Protein AF-A0A3B4X5B8-F1 (afdb_monomer)

Radius of gyration: 16.98 Å; Cα contacts (8 Å, |Δi|>4): 43; chains: 1; bounding box: 38×16×46 Å

Foldseek 3Di:
DDLVVQCVPVNDVRSVVLVVQLVVLPDDPDQQQDDDDSVSNCVSVVVVVDDDPCNVPVPVVPDPSRDDRVVSNCVVVVVD

Mean predicted aligned error: 6.66 Å

Sequence (80 aa):
MNFSTLRNIQGLHAPLKLQMEYRAARQIQRLPFLQSSNLALDTLRGSDESIGFEDILNDPAQSEMMGEPHMMVEYKLGLL

Nearest PDB struct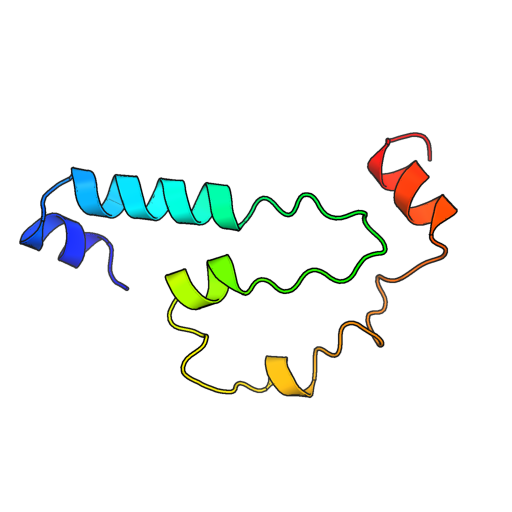ures (foldseek):
  8tm4-assembly1_e  TM=6.610E-01  e=9.925E-09  Homo sapiens
  8qym-assembly1_H  TM=6.740E-01  e=2.277E-08  Homo sapiens
  8tm6-assembly1_h  TM=6.587E-01  e=2.887E-08  Homo sapiens
  8qz9-assembly1_H  TM=6.696E-01  e=6.622E-08  Homo sapiens
  8qyn-assembly1_H  TM=6.576E-01  e=2.301E-07  Homo sapiens

Organism: NCBI:txid1841481

Solvent-accessible surface area (backbone atoms only — not comparable to full-atom values): 5065 Å² total; per-residue (Å²): 128,60,56,68,58,40,29,73,76,68,31,74,63,47,41,52,51,53,51,50,50,49,57,56,48,65,61,75,83,65,57,84,77,50,88,76,78,62,56,70,40,31,57,72,62,60,54,73,83,55,91,57,67,59,77,73,70,62,47,77,89,73,40,88,84,69,67,60,60,66,62,46,48,36,48,76,72,64,77,102

Secondary structure (DSSP, 8-state):
--HHHHHHHH-THHHHHHHHHHHHHT---S-TTSPPP-HHHHHHHT-TTS--SHHHH--GGG-TT---HHHHHHHHHT--

InterPro domains:
  IPR008012 Proteasome matura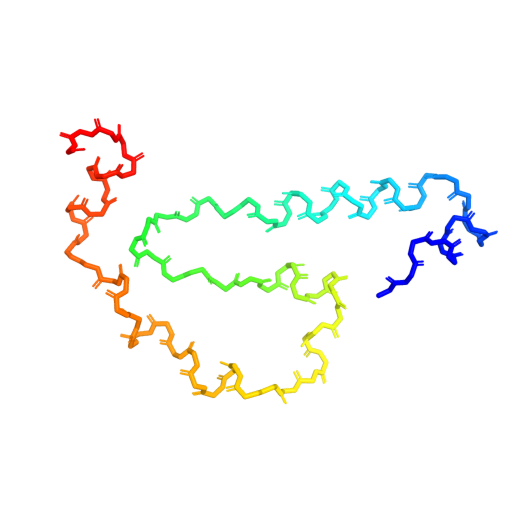tion factor Ump1 [PTHR12828] (1-80)

pLDDT: mean 85.71, std 6.13, range [70.25, 94.75]

Structure (mmCIF, N/CA/C/O backbone):
data_AF-A0A3B4X5B8-F1
#
_entry.id   AF-A0A3B4X5B8-F1
#
loop_
_atom_site.group_PDB
_atom_site.id
_atom_site.type_symbol
_atom_site.label_atom_id
_atom_site.label_alt_id
_atom_site.label_comp_id
_atom_site.label_asym_id
_atom_site.label_entity_id
_atom_site.label_seq_id
_atom_site.pdbx_PDB_ins_code
_atom_site.Cartn_x
_atom_site.Cartn_y
_atom_site.Cartn_z
_atom_site.occupancy
_atom_site.B_iso_or_equiv
_atom_site.auth_seq_id
_atom_site.auth_comp_id
_atom_site.auth_asym_id
_atom_site.auth_atom_id
_atom_site.pdbx_PDB_model_num
ATOM 1 N N . MET A 1 1 ? 5.255 -7.498 -10.662 1.00 70.25 1 MET A N 1
ATOM 2 C CA . MET A 1 1 ? 6.476 -7.168 -11.445 1.00 70.25 1 MET A CA 1
ATOM 3 C C . MET A 1 1 ? 7.609 -8.145 -11.135 1.00 70.25 1 MET A C 1
ATOM 5 O O . MET A 1 1 ? 7.706 -8.596 -10.001 1.00 7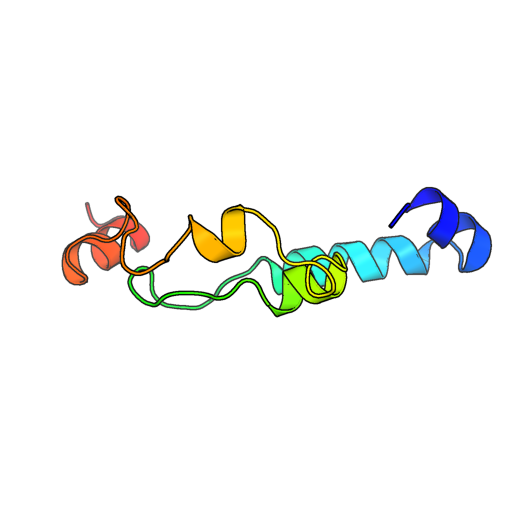0.25 1 MET A O 1
ATOM 9 N N . ASN A 1 2 ? 8.472 -8.474 -12.104 1.00 84.19 2 ASN A N 1
ATOM 10 C CA . ASN A 1 2 ? 9.603 -9.391 -11.900 1.00 84.19 2 ASN A CA 1
ATOM 11 C C . ASN A 1 2 ? 10.907 -8.604 -11.645 1.00 84.19 2 ASN A C 1
ATOM 13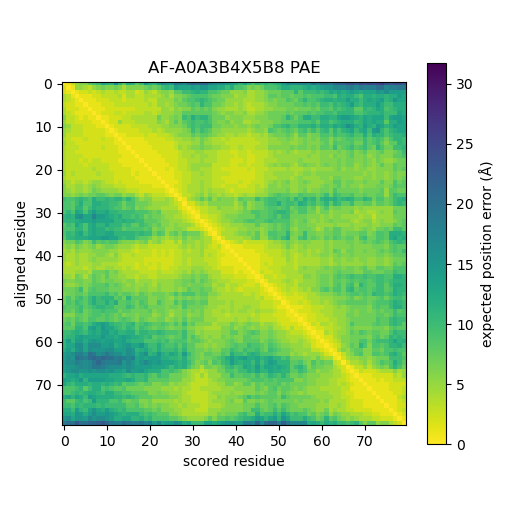 O O . ASN A 1 2 ? 11.367 -7.859 -12.513 1.00 84.19 2 ASN A O 1
ATOM 17 N N . PHE A 1 3 ? 11.507 -8.760 -10.457 1.00 86.94 3 PHE A N 1
ATOM 18 C CA . PHE A 1 3 ? 12.731 -8.042 -10.068 1.00 86.94 3 PHE A CA 1
ATOM 19 C C . PHE A 1 3 ? 13.934 -8.370 -10.963 1.00 86.94 3 PHE A C 1
ATOM 21 O O . PHE A 1 3 ? 14.790 -7.510 -11.175 1.00 86.94 3 PHE A O 1
ATOM 28 N N . SER A 1 4 ? 13.988 -9.581 -11.522 1.00 89.12 4 SER A N 1
ATOM 29 C CA . SER A 1 4 ? 15.045 -9.991 -12.452 1.00 89.12 4 SER A CA 1
ATOM 30 C C . SER A 1 4 ? 14.977 -9.191 -13.752 1.00 89.12 4 SER A C 1
ATOM 32 O O . SER A 1 4 ? 16.000 -8.737 -14.255 1.00 89.12 4 SER A O 1
ATOM 34 N N . THR A 1 5 ? 13.768 -8.931 -14.257 1.00 91.69 5 THR A N 1
ATOM 35 C CA . THR A 1 5 ? 13.550 -8.110 -15.455 1.00 91.69 5 THR A CA 1
ATOM 36 C C . THR A 1 5 ? 13.957 -6.655 -15.219 1.00 91.69 5 THR A C 1
ATOM 38 O O . THR A 1 5 ? 14.676 -6.084 -16.035 1.00 91.69 5 THR A O 1
ATOM 41 N N . LEU A 1 6 ? 13.584 -6.072 -14.072 1.00 89.31 6 LEU A N 1
ATOM 42 C CA . LEU A 1 6 ? 13.997 -4.712 -13.689 1.00 89.31 6 LEU A CA 1
ATOM 43 C C . LEU A 1 6 ? 15.518 -4.580 -13.584 1.00 89.31 6 LEU A C 1
ATOM 45 O O . LEU A 1 6 ? 16.089 -3.622 -14.102 1.00 89.31 6 LEU A O 1
ATOM 49 N N . ARG A 1 7 ? 16.181 -5.570 -12.971 1.00 91.44 7 ARG A N 1
ATOM 50 C CA . ARG A 1 7 ? 17.645 -5.613 -12.892 1.00 91.44 7 ARG A CA 1
ATOM 51 C C . ARG A 1 7 ? 18.292 -5.641 -14.274 1.00 91.44 7 ARG A C 1
ATOM 53 O O . ARG A 1 7 ? 19.305 -4.980 -14.472 1.00 91.44 7 ARG A O 1
ATOM 60 N N . ASN A 1 8 ? 17.728 -6.404 -15.203 1.00 93.38 8 ASN A N 1
ATOM 61 C CA . ASN A 1 8 ? 18.292 -6.558 -16.542 1.00 93.38 8 ASN A CA 1
ATOM 62 C C . ASN A 1 8 ? 18.129 -5.293 -17.399 1.00 93.38 8 ASN A C 1
ATOM 64 O O . ASN A 1 8 ? 19.020 -4.986 -18.181 1.00 93.38 8 ASN A O 1
ATOM 68 N N . ILE A 1 9 ? 17.024 -4.556 -17.247 1.00 94.75 9 ILE A N 1
ATOM 69 C CA . ILE A 1 9 ? 16.733 -3.363 -18.062 1.00 94.75 9 ILE A CA 1
ATOM 70 C C . 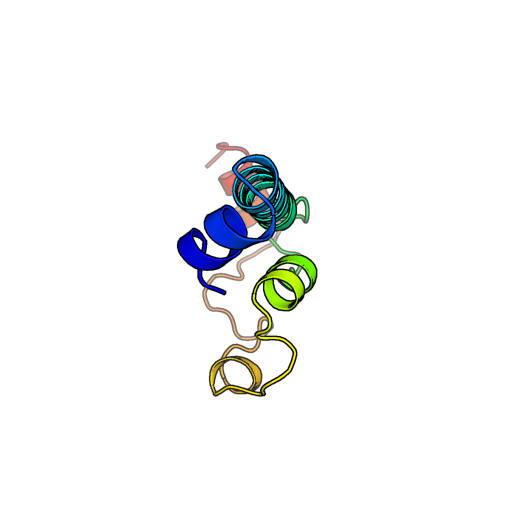ILE A 1 9 ? 17.386 -2.107 -17.476 1.00 94.75 9 ILE A C 1
ATOM 72 O O . ILE A 1 9 ? 17.978 -1.314 -18.200 1.00 94.75 9 ILE A O 1
ATOM 76 N N . GLN A 1 10 ? 17.255 -1.910 -16.163 1.00 91.75 10 GLN A N 1
ATOM 77 C CA . GLN A 1 10 ? 17.630 -0.665 -15.486 1.00 91.75 10 GLN A CA 1
ATOM 78 C C . GLN A 1 10 ? 18.871 -0.836 -14.593 1.00 91.75 10 GLN A C 1
ATOM 80 O O . GLN A 1 10 ? 19.407 0.138 -14.078 1.00 91.75 10 GLN A O 1
ATOM 85 N N . GLY A 1 11 ? 19.379 -2.056 -14.408 1.00 93.25 11 GLY A N 1
ATOM 86 C CA . GLY A 1 11 ? 20.509 -2.341 -13.521 1.00 93.25 11 GLY A CA 1
ATOM 87 C C . GLY A 1 11 ? 20.094 -2.594 -12.067 1.00 93.25 11 GLY A C 1
ATOM 88 O O . GLY A 1 11 ? 18.917 -2.633 -11.718 1.00 93.25 11 GLY A O 1
ATOM 89 N N . LEU A 1 12 ? 21.081 -2.780 -11.181 1.00 93.44 12 LEU A N 1
ATOM 90 C CA . LEU A 1 12 ? 20.859 -3.194 -9.783 1.00 93.44 12 LEU A CA 1
ATOM 91 C C . LEU A 1 12 ? 20.058 -2.175 -8.948 1.00 93.44 12 LEU A C 1
ATOM 93 O O . LEU A 1 12 ? 19.381 -2.553 -7.995 1.00 93.44 12 LEU A O 1
ATOM 97 N N . HIS A 1 13 ? 20.130 -0.888 -9.288 1.00 92.31 13 HIS A N 1
ATOM 98 C CA . HIS A 1 13 ? 19.510 0.171 -8.492 1.00 92.31 13 HIS A CA 1
ATOM 99 C C . HIS A 1 13 ? 17.973 0.124 -8.531 1.00 92.31 13 HIS A C 1
ATOM 101 O O . HIS A 1 13 ? 17.328 0.432 -7.532 1.00 92.31 13 HIS A O 1
ATOM 107 N N . ALA A 1 14 ? 17.384 -0.301 -9.652 1.00 91.88 14 ALA A N 1
ATOM 108 C CA . ALA A 1 14 ? 15.939 -0.348 -9.845 1.00 91.88 14 ALA A CA 1
ATOM 109 C C . ALA A 1 14 ? 15.208 -1.320 -8.899 1.00 91.88 14 ALA A C 1
ATOM 111 O O . ALA A 1 14 ? 14.311 -0.876 -8.178 1.00 91.88 14 ALA A O 1
ATOM 112 N N . PRO A 1 15 ? 15.578 -2.617 -8.809 1.00 92.75 15 PRO A N 1
ATOM 113 C CA . PRO A 1 15 ? 14.942 -3.523 -7.855 1.00 92.75 15 PRO A CA 1
ATOM 114 C C . PRO A 1 15 ? 15.201 -3.115 -6.398 1.00 92.75 15 PRO A C 1
ATOM 116 O O . PRO A 1 15 ? 14.319 -3.298 -5.564 1.00 92.75 15 PRO A O 1
ATOM 119 N N . LEU A 1 16 ? 16.367 -2.533 -6.083 1.00 92.94 16 LEU A N 1
ATOM 120 C CA . LEU A 1 16 ? 16.665 -2.040 -4.733 1.00 92.94 16 LEU A CA 1
ATOM 121 C C . LEU A 1 16 ? 15.760 -0.870 -4.344 1.00 92.94 16 LEU A C 1
ATOM 123 O O . LEU A 1 16 ? 15.165 -0.897 -3.269 1.00 92.94 16 LEU A O 1
ATOM 127 N N . LYS A 1 17 ? 15.612 0.127 -5.223 1.00 93.19 17 LYS A N 1
ATOM 128 C CA . LYS A 1 17 ? 14.707 1.261 -5.010 1.00 93.19 17 LYS A CA 1
ATOM 129 C C . LYS A 1 17 ? 13.275 0.779 -4.786 1.00 93.19 17 LYS A C 1
ATOM 131 O O . LYS A 1 17 ? 12.673 1.141 -3.782 1.00 93.19 17 LYS A O 1
ATOM 136 N N . LEU A 1 18 ? 12.781 -0.109 -5.649 1.00 91.75 18 LEU A N 1
ATOM 137 C CA . LEU A 1 18 ? 11.427 -0.645 -5.531 1.00 91.75 18 LEU A CA 1
ATOM 138 C C . LEU A 1 18 ? 11.229 -1.431 -4.222 1.00 91.75 18 LEU A C 1
ATOM 140 O O . LEU A 1 18 ? 10.202 -1.303 -3.564 1.00 91.75 18 LEU A O 1
ATOM 144 N N . GLN A 1 19 ? 12.223 -2.211 -3.785 1.00 91.94 19 GLN A N 1
ATOM 145 C CA . GLN A 1 19 ? 12.169 -2.881 -2.480 1.00 91.94 19 GLN A CA 1
ATOM 146 C C . GLN A 1 19 ? 12.144 -1.897 -1.305 1.00 91.94 19 GLN A C 1
ATOM 148 O O . GLN A 1 19 ? 11.451 -2.153 -0.319 1.00 91.94 19 GLN A O 1
ATOM 153 N N . MET A 1 20 ? 12.886 -0.789 -1.385 1.00 93.06 20 MET A N 1
ATOM 154 C CA . MET A 1 20 ? 12.834 0.260 -0.365 1.00 93.06 20 MET A CA 1
ATOM 155 C C . MET A 1 20 ? 11.459 0.927 -0.325 1.00 93.06 20 MET A C 1
ATOM 157 O O . MET A 1 20 ? 10.894 1.074 0.757 1.00 93.06 20 MET A O 1
ATOM 161 N N . GLU A 1 21 ? 10.893 1.254 -1.486 1.00 92.44 21 GLU A N 1
ATOM 162 C CA . GLU A 1 21 ? 9.547 1.823 -1.601 1.00 92.44 21 GLU A CA 1
ATOM 163 C C . GLU A 1 21 ? 8.489 0.872 -1.033 1.00 92.44 21 GLU A C 1
ATOM 165 O O . GLU A 1 21 ? 7.676 1.295 -0.217 1.00 92.44 21 GLU A O 1
ATOM 170 N N . TYR A 1 22 ? 8.558 -0.429 -1.337 1.00 91.69 22 TYR A N 1
ATOM 171 C CA . TYR A 1 22 ? 7.663 -1.419 -0.731 1.00 91.69 22 TYR A CA 1
ATOM 172 C C . TYR A 1 22 ? 7.769 -1.467 0.794 1.00 91.69 22 TYR A C 1
ATOM 174 O O . TYR A 1 22 ? 6.755 -1.599 1.479 1.00 91.69 22 TYR A O 1
ATOM 182 N N . ARG A 1 23 ? 8.985 -1.390 1.349 1.00 90.50 23 ARG A N 1
ATOM 183 C CA . ARG A 1 23 ? 9.180 -1.384 2.808 1.00 90.50 23 ARG A CA 1
ATOM 184 C C . ARG A 1 23 ? 8.602 -0.125 3.442 1.00 90.50 23 ARG A C 1
ATOM 186 O O . ARG A 1 23 ? 7.948 -0.234 4.474 1.00 90.50 23 ARG A O 1
ATOM 193 N N . ALA A 1 24 ? 8.812 1.029 2.815 1.00 89.50 24 ALA A N 1
ATOM 194 C CA . ALA A 1 24 ? 8.269 2.298 3.278 1.00 89.50 24 ALA A CA 1
ATOM 195 C C . ALA A 1 24 ? 6.732 2.311 3.208 1.00 89.50 24 ALA A C 1
ATOM 197 O O . ALA A 1 24 ? 6.079 2.624 4.197 1.00 89.50 24 ALA A O 1
ATOM 198 N N . ALA A 1 25 ? 6.150 1.885 2.083 1.00 88.88 25 ALA A N 1
ATOM 199 C CA . ALA A 1 25 ? 4.701 1.842 1.881 1.00 88.88 25 ALA A CA 1
ATOM 200 C C . ALA A 1 25 ? 3.993 0.843 2.811 1.00 88.88 25 ALA A C 1
ATOM 202 O O . ALA A 1 25 ? 2.845 1.051 3.191 1.00 88.88 25 ALA A O 1
ATOM 203 N N . ARG A 1 26 ? 4.680 -0.232 3.217 1.00 86.88 26 ARG A N 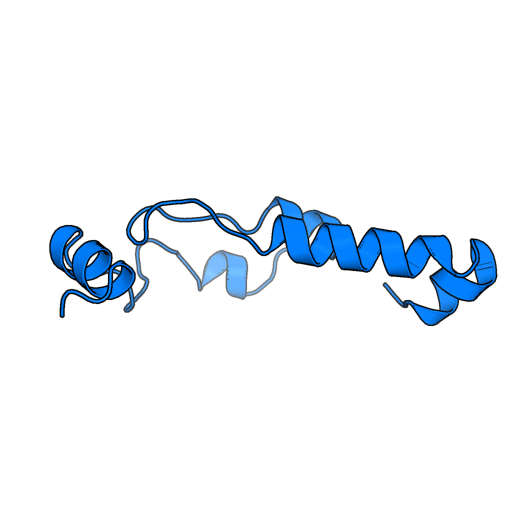1
ATOM 204 C CA . ARG A 1 26 ? 4.155 -1.217 4.173 1.00 86.88 26 ARG A CA 1
ATOM 205 C C . ARG A 1 26 ? 4.121 -0.696 5.617 1.00 86.88 26 ARG A C 1
ATOM 207 O O . ARG A 1 26 ? 3.449 -1.289 6.460 1.00 86.88 26 ARG A O 1
ATOM 214 N N . GLN A 1 27 ? 4.832 0.386 5.931 1.00 84.69 27 GLN A N 1
ATOM 215 C CA . GLN A 1 27 ? 4.824 0.968 7.269 1.00 84.69 27 GLN A CA 1
ATOM 216 C C . GLN A 1 27 ? 3.581 1.847 7.469 1.00 84.69 27 GLN A C 1
ATOM 218 O O . GLN A 1 27 ? 3.598 3.057 7.256 1.00 84.69 27 GLN A O 1
ATOM 223 N N . ILE A 1 28 ? 2.495 1.232 7.933 1.00 78.31 28 ILE A N 1
ATOM 224 C CA . ILE A 1 28 ? 1.282 1.950 8.333 1.00 78.31 28 ILE A CA 1
ATOM 225 C C . ILE A 1 28 ? 1.528 2.643 9.682 1.00 78.31 28 ILE A C 1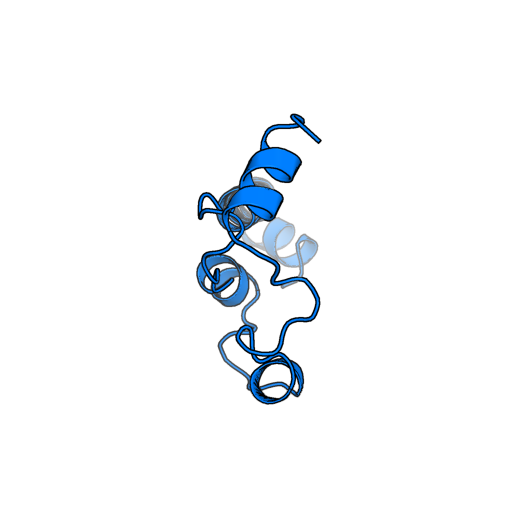
ATOM 227 O O . ILE A 1 28 ? 1.768 1.985 10.693 1.00 78.31 28 ILE A O 1
ATOM 231 N N . GLN A 1 29 ? 1.448 3.976 9.700 1.00 77.88 29 GLN A N 1
ATOM 232 C CA . GLN A 1 29 ? 1.592 4.804 10.911 1.00 77.88 29 GLN A CA 1
ATOM 233 C C . GLN A 1 29 ? 0.249 5.193 11.556 1.00 77.88 29 GLN A C 1
ATOM 235 O O . GLN A 1 29 ? 0.214 5.995 12.485 1.00 77.88 29 GLN A O 1
ATOM 240 N N . ARG A 1 30 ? -0.872 4.661 11.055 1.00 81.25 30 ARG A N 1
ATOM 241 C CA . ARG A 1 30 ? -2.196 4.928 11.630 1.00 81.25 30 ARG A CA 1
ATOM 242 C C . ARG A 1 30 ? -2.365 4.209 12.968 1.00 81.25 30 ARG A C 1
ATOM 244 O O . ARG A 1 30 ? -1.704 3.206 13.243 1.00 81.25 30 ARG A O 1
ATOM 251 N N . LEU A 1 31 ? -3.264 4.740 13.793 1.00 81.69 31 LEU A N 1
ATOM 252 C CA . LEU A 1 31 ? -3.643 4.114 15.056 1.00 81.69 31 LEU A CA 1
ATOM 253 C C . LEU A 1 31 ? -4.304 2.746 14.797 1.00 81.69 31 LEU A C 1
ATOM 255 O O . LEU A 1 31 ? -4.939 2.588 13.757 1.00 81.69 31 LEU A O 1
ATOM 259 N N . PRO A 1 32 ? -4.194 1.774 15.723 1.00 76.25 32 PRO A N 1
ATOM 260 C CA . PRO A 1 32 ? -4.665 0.397 15.514 1.00 76.25 32 PRO A CA 1
ATOM 261 C C . PRO A 1 32 ? -6.151 0.271 15.159 1.00 76.25 32 PRO A C 1
ATOM 263 O O . PRO A 1 32 ? -6.530 -0.655 14.455 1.00 76.25 32 PRO A O 1
ATOM 266 N N . PHE A 1 33 ? -6.972 1.206 15.637 1.00 76.31 33 PHE A N 1
ATOM 267 C CA . PHE A 1 33 ? -8.417 1.250 15.401 1.00 76.31 33 PHE A CA 1
ATOM 268 C C . PHE A 1 33 ? -8.803 2.036 14.138 1.00 76.31 33 PHE A C 1
ATOM 270 O O . PHE A 1 33 ? -9.954 2.010 13.708 1.00 76.31 33 PHE A O 1
ATOM 277 N N . LEU A 1 34 ? -7.869 2.789 13.548 1.00 80.38 34 LEU A N 1
ATOM 278 C CA . LEU A 1 34 ? -8.128 3.518 12.313 1.00 80.38 34 LEU A CA 1
ATOM 279 C C . LEU A 1 34 ? -7.864 2.602 11.128 1.00 80.38 34 LEU A C 1
ATOM 281 O O . LEU A 1 34 ? -6.750 2.119 10.931 1.00 80.38 34 LEU A O 1
ATOM 285 N N . GLN A 1 35 ? -8.880 2.443 10.287 1.00 76.25 35 GLN A N 1
ATOM 286 C CA . GLN A 1 35 ? -8.763 1.687 9.049 1.00 76.25 35 GLN A CA 1
ATOM 287 C C . GLN A 1 35 ? -7.633 2.261 8.184 1.00 76.25 35 GLN A C 1
ATOM 289 O O . GLN A 1 35 ? -7.591 3.458 7.874 1.00 76.25 35 GLN A O 1
ATOM 294 N N . SER A 1 36 ? -6.683 1.413 7.801 1.00 75.56 36 SER A N 1
ATOM 295 C CA . SER A 1 36 ? -5.634 1.748 6.845 1.00 75.56 36 SER A CA 1
ATOM 296 C C . SER A 1 36 ? -5.976 1.149 5.492 1.00 75.56 36 SER A C 1
ATOM 298 O O . SER A 1 36 ? -6.105 -0.067 5.378 1.00 75.56 36 SER A O 1
ATOM 300 N N . SER A 1 37 ? -6.065 1.981 4.459 1.00 74.19 37 SER A N 1
ATOM 301 C CA . SER A 1 37 ? -6.018 1.494 3.085 1.00 74.19 37 SER A CA 1
ATOM 302 C C . SER A 1 37 ? -4.555 1.269 2.693 1.00 74.19 37 SER A C 1
ATOM 304 O O . SER A 1 37 ? -3.715 2.151 2.883 1.00 74.19 37 SER A O 1
ATOM 306 N N . ASN A 1 38 ? -4.230 0.097 2.143 1.00 84.25 38 ASN A N 1
ATOM 307 C CA . ASN A 1 38 ? -2.889 -0.233 1.639 1.00 84.25 38 ASN A CA 1
ATOM 308 C C . ASN A 1 38 ? -2.589 0.429 0.281 1.00 84.25 38 ASN A C 1
ATOM 310 O O . ASN A 1 38 ? -1.697 -0.009 -0.436 1.00 84.25 38 ASN A O 1
ATOM 314 N N . LEU A 1 39 ? -3.262 1.540 -0.040 1.00 86.25 39 LEU A N 1
ATOM 315 C CA . LEU A 1 39 ? -3.299 2.146 -1.372 1.00 86.25 39 LEU A CA 1
ATOM 316 C C . LEU A 1 39 ? -1.908 2.353 -1.987 1.00 86.25 39 LEU A C 1
ATOM 318 O O . LEU A 1 39 ? -1.666 1.955 -3.117 1.00 86.25 39 LEU A O 1
ATOM 322 N N . ALA A 1 40 ? -0.968 2.929 -1.232 1.00 88.62 40 ALA A N 1
ATOM 323 C CA . ALA A 1 40 ? 0.388 3.166 -1.733 1.00 88.62 40 ALA A CA 1
ATOM 324 C C . ALA A 1 40 ? 1.128 1.861 -2.075 1.00 88.62 40 ALA A C 1
ATOM 326 O O . ALA A 1 40 ? 1.905 1.806 -3.024 1.00 88.62 40 ALA A O 1
ATOM 327 N N . LEU A 1 41 ? 0.902 0.807 -1.292 1.00 89.25 41 LEU A N 1
ATOM 328 C CA . LEU A 1 41 ? 1.480 -0.509 -1.528 1.00 89.25 41 LEU A CA 1
ATOM 329 C C . LEU A 1 41 ? 0.800 -1.177 -2.732 1.00 89.25 41 LEU A C 1
ATOM 331 O O . LEU A 1 41 ? 1.496 -1.771 -3.557 1.00 89.25 41 LEU A O 1
ATOM 335 N N . ASP A 1 42 ? -0.519 -1.042 -2.852 1.00 88.94 42 ASP A N 1
ATOM 336 C CA . ASP A 1 42 ? -1.319 -1.638 -3.924 1.00 88.94 42 ASP A CA 1
ATOM 337 C C . ASP A 1 42 ? -0.970 -1.027 -5.288 1.00 88.94 42 ASP A C 1
ATOM 339 O O . ASP A 1 42 ? -0.701 -1.769 -6.234 1.00 88.94 42 ASP A O 1
ATOM 343 N N . THR A 1 43 ? -0.788 0.296 -5.359 1.00 90.12 43 THR A N 1
ATOM 344 C CA . THR A 1 43 ? -0.269 0.984 -6.555 1.00 90.12 43 THR A CA 1
ATOM 345 C C . THR A 1 43 ? 1.134 0.515 -6.933 1.00 90.12 43 THR A C 1
ATOM 347 O O . THR A 1 43 ? 1.435 0.304 -8.105 1.00 90.12 43 THR A O 1
ATOM 350 N N . LEU A 1 44 ? 2.020 0.275 -5.959 1.00 89.25 44 LEU A N 1
ATOM 351 C CA . LEU A 1 44 ? 3.346 -0.279 -6.259 1.00 89.25 44 LEU A CA 1
ATOM 352 C C . LEU A 1 44 ? 3.276 -1.734 -6.744 1.00 89.25 44 LEU A C 1
ATOM 354 O O . LEU A 1 44 ? 4.179 -2.194 -7.448 1.00 89.25 44 LEU A O 1
ATOM 358 N N . ARG A 1 45 ? 2.260 -2.506 -6.343 1.00 86.75 45 ARG A N 1
ATOM 359 C CA . ARG A 1 45 ? 2.048 -3.884 -6.820 1.00 86.75 45 ARG A CA 1
ATOM 360 C C . ARG A 1 45 ? 1.334 -3.941 -8.169 1.00 86.75 45 ARG A C 1
ATOM 362 O O . ARG A 1 45 ? 1.501 -4.952 -8.855 1.00 86.75 45 ARG A O 1
ATOM 369 N N . GLY A 1 46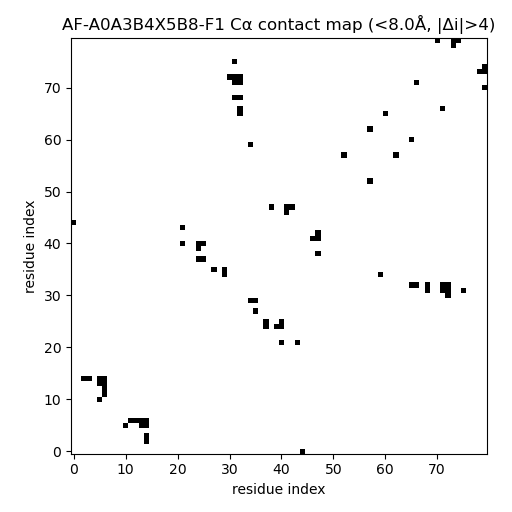 ? 0.622 -2.880 -8.543 1.00 86.56 46 GLY A N 1
ATOM 370 C CA . GLY A 1 46 ? -0.291 -2.852 -9.684 1.00 86.56 46 GLY A CA 1
ATOM 371 C C . GLY A 1 46 ? -1.575 -3.639 -9.418 1.00 86.56 46 GLY A C 1
ATOM 372 O O . GLY A 1 46 ? -2.170 -4.166 -10.351 1.00 86.56 46 GLY A O 1
ATOM 373 N N . SER A 1 47 ? -1.953 -3.812 -8.146 1.00 85.69 47 SER A N 1
ATOM 374 C CA . SER A 1 47 ? -3.215 -4.460 -7.767 1.00 85.69 47 SER A CA 1
ATOM 375 C C . SER A 1 47 ? -4.390 -3.482 -7.732 1.00 85.69 47 SER A C 1
ATOM 377 O O . SER A 1 47 ? -5.523 -3.915 -7.600 1.00 85.69 47 SER A O 1
ATOM 379 N N . ASP A 1 48 ? -4.137 -2.181 -7.883 1.00 85.94 48 ASP A N 1
ATOM 380 C CA . ASP A 1 48 ? -5.150 -1.127 -7.980 1.00 85.94 48 ASP A CA 1
ATOM 381 C C . ASP A 1 48 ? -5.882 -1.093 -9.335 1.00 85.94 48 ASP A C 1
ATOM 383 O O . ASP A 1 48 ? -6.930 -0.462 -9.456 1.00 85.94 48 ASP A O 1
ATOM 387 N N . GLU A 1 49 ? -5.362 -1.786 -10.350 1.00 88.00 49 GLU A N 1
ATOM 388 C CA . GLU A 1 49 ? -5.955 -1.846 -11.693 1.00 88.00 49 GLU A CA 1
ATOM 389 C C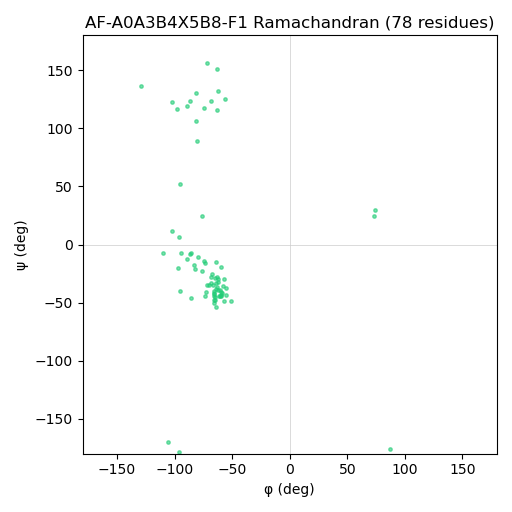 . GLU A 1 49 ? -7.084 -2.885 -11.825 1.00 88.00 49 GLU A C 1
ATOM 391 O O . GLU A 1 49 ? -7.866 -2.837 -12.778 1.00 88.00 49 GLU A O 1
ATOM 396 N N . SER A 1 50 ? -7.177 -3.838 -10.895 1.00 89.19 50 SER A N 1
ATOM 397 C CA . SER A 1 50 ? -8.122 -4.957 -10.960 1.00 89.19 50 SER A CA 1
ATOM 398 C C . SER A 1 50 ? -8.906 -5.094 -9.664 1.00 89.19 50 SER A C 1
ATOM 400 O O . SER A 1 50 ? -8.309 -5.070 -8.597 1.00 89.19 50 SER A O 1
ATOM 402 N N . ILE A 1 51 ? -10.217 -5.317 -9.767 1.00 89.62 51 ILE A N 1
ATOM 403 C CA . ILE A 1 51 ? -11.079 -5.565 -8.604 1.00 89.62 51 ILE A CA 1
ATOM 404 C C . ILE A 1 51 ? -11.107 -7.070 -8.314 1.00 89.62 51 ILE A C 1
ATOM 406 O O . ILE A 1 51 ? -11.521 -7.861 -9.168 1.00 89.62 51 ILE A O 1
ATOM 410 N N . GLY A 1 52 ? -10.652 -7.450 -7.123 1.00 88.38 52 GLY A N 1
ATOM 411 C CA . GLY A 1 52 ? -10.633 -8.819 -6.615 1.00 88.38 52 GLY A CA 1
ATOM 412 C C . GLY A 1 52 ? -11.831 -9.155 -5.724 1.00 88.38 52 GLY A C 1
ATOM 413 O O . GLY A 1 52 ? -12.720 -8.340 -5.477 1.00 88.38 52 GLY A O 1
ATOM 414 N N . PHE A 1 53 ? -11.853 -10.384 -5.205 1.00 89.44 53 PHE A N 1
ATOM 415 C CA . PHE A 1 53 ? -12.863 -10.794 -4.221 1.00 89.44 53 PHE A CA 1
ATOM 416 C C . PHE A 1 53 ? -12.633 -10.106 -2.874 1.00 89.44 53 PHE A C 1
ATOM 418 O O . PHE A 1 53 ? -13.582 -9.770 -2.169 1.00 89.44 53 PHE A O 1
ATOM 425 N N . GLU A 1 54 ? -11.367 -9.888 -2.534 1.00 84.75 54 GLU A N 1
ATOM 426 C CA . GLU A 1 54 ? -10.906 -9.168 -1.358 1.00 84.75 54 GLU A CA 1
ATOM 427 C C . GLU A 1 54 ? -11.487 -7.752 -1.275 1.00 84.75 54 GLU A C 1
ATOM 429 O O . GLU A 1 54 ? -11.881 -7.346 -0.191 1.00 84.75 54 GLU A O 1
ATOM 434 N N . ASP A 1 55 ? -11.658 -7.036 -2.387 1.00 84.56 55 ASP A N 1
ATOM 435 C CA . ASP A 1 55 ? -12.212 -5.673 -2.363 1.00 84.56 55 ASP A CA 1
ATOM 436 C C . ASP A 1 55 ? -13.691 -5.633 -1.953 1.00 84.56 55 ASP A C 1
ATOM 438 O O . ASP A 1 55 ? -14.175 -4.624 -1.444 1.00 84.56 55 ASP A O 1
ATOM 442 N N . ILE A 1 56 ? -14.417 -6.735 -2.171 1.00 86.62 56 ILE A N 1
ATOM 443 C CA . ILE A 1 56 ? -15.849 -6.856 -1.867 1.00 86.62 56 ILE A CA 1
ATOM 444 C C . ILE A 1 56 ? -16.062 -7.500 -0.494 1.00 86.62 56 ILE A C 1
ATOM 446 O O . ILE A 1 56 ? -16.969 -7.114 0.240 1.00 86.62 56 ILE A O 1
ATOM 450 N N . LEU A 1 57 ? -15.258 -8.512 -0.158 1.00 88.50 57 LEU A N 1
ATOM 451 C CA . LEU A 1 57 ? -15.468 -9.352 1.023 1.00 88.50 57 LEU A CA 1
ATOM 452 C C . LEU A 1 57 ? -14.637 -8.923 2.237 1.00 88.50 57 LEU A C 1
ATOM 454 O O . LEU A 1 57 ? -14.986 -9.287 3.356 1.00 88.50 57 LEU A O 1
ATOM 458 N N . ASN A 1 58 ? -13.558 -8.162 2.049 1.00 82.56 58 ASN A N 1
ATOM 459 C CA . ASN A 1 58 ? -12.691 -7.708 3.136 1.00 82.56 58 ASN A CA 1
ATOM 460 C C . ASN A 1 58 ? -13.082 -6.301 3.614 1.00 82.56 58 ASN A C 1
ATOM 462 O O . ASN A 1 58 ? -12.236 -5.405 3.665 1.00 82.56 58 ASN A O 1
ATOM 466 N N . ASP A 1 59 ? -14.364 -6.091 3.940 1.00 82.38 59 ASP A N 1
ATOM 467 C CA . ASP A 1 59 ? -14.820 -4.808 4.483 1.00 82.38 59 ASP A CA 1
ATOM 468 C C . ASP A 1 59 ? -14.125 -4.548 5.833 1.00 82.38 59 ASP A C 1
ATOM 470 O O . ASP A 1 59 ? -14.353 -5.280 6.806 1.00 82.38 59 ASP A O 1
ATOM 474 N N . PRO A 1 60 ? -13.291 -3.498 5.941 1.00 76.00 60 PRO A N 1
ATOM 475 C CA . PRO A 1 60 ? -12.586 -3.197 7.175 1.00 76.00 60 PRO A CA 1
ATOM 476 C C . PRO A 1 60 ? -13.527 -2.826 8.332 1.00 76.00 60 PRO A C 1
ATOM 478 O O . PRO A 1 60 ? -13.083 -2.807 9.481 1.00 76.00 60 PRO A O 1
ATOM 481 N N . ALA A 1 61 ? -14.803 -2.507 8.074 1.00 75.44 61 ALA A N 1
ATOM 482 C CA . ALA A 1 61 ? -15.804 -2.271 9.116 1.00 75.44 61 ALA A CA 1
ATOM 483 C C . ALA A 1 61 ? -16.311 -3.572 9.760 1.00 75.44 61 ALA A C 1
ATOM 485 O O . ALA A 1 61 ? -16.787 -3.540 10.891 1.00 75.44 61 ALA A O 1
ATOM 486 N N . GLN A 1 62 ? -16.186 -4.703 9.062 1.00 76.69 62 GLN A N 1
ATOM 487 C CA . GLN A 1 62 ? -16.618 -6.028 9.520 1.00 76.69 62 GLN A CA 1
ATOM 488 C C . GLN A 1 62 ? -15.444 -6.889 10.014 1.00 76.69 62 GLN A C 1
ATOM 490 O O . GLN A 1 62 ? -15.589 -8.093 10.212 1.00 76.69 62 GLN A O 1
ATOM 495 N N . SER A 1 63 ? -14.260 -6.294 10.195 1.00 76.44 63 SER A N 1
ATOM 496 C CA . SER A 1 63 ? -13.064 -7.023 10.615 1.00 76.44 63 SER A CA 1
ATOM 497 C C . SER A 1 63 ? -13.184 -7.515 12.060 1.00 76.44 63 SER A C 1
ATOM 499 O O . SER A 1 63 ? -13.315 -6.713 12.983 1.00 76.44 63 SER A O 1
ATOM 501 N N . GLU A 1 64 ? -13.040 -8.827 12.266 1.00 76.69 64 GLU A N 1
ATOM 502 C CA . GLU A 1 64 ? -13.027 -9.476 13.591 1.00 76.69 64 GLU A CA 1
ATOM 503 C C . GLU A 1 64 ? -11.896 -8.968 14.503 1.00 76.69 64 GLU A C 1
ATOM 505 O O . GLU A 1 64 ? -11.949 -9.110 15.722 1.00 76.69 64 GLU A O 1
ATOM 510 N N . MET A 1 65 ? -10.866 -8.356 13.913 1.00 72.44 65 MET A N 1
ATOM 511 C CA . MET A 1 65 ? -9.724 -7.784 14.628 1.00 72.44 65 MET A CA 1
ATOM 512 C C . MET A 1 65 ? -10.025 -6.404 15.232 1.00 72.44 65 MET A C 1
ATOM 514 O O . MET A 1 65 ? -9.203 -5.883 15.987 1.00 72.44 65 MET A O 1
ATOM 518 N N . MET A 1 66 ? -11.159 -5.783 14.883 1.00 71.81 66 MET A N 1
ATOM 519 C CA . MET A 1 66 ? -11.546 -4.470 15.392 1.00 71.81 66 MET A CA 1
ATOM 520 C C . MET A 1 66 ? -12.171 -4.619 16.785 1.00 71.81 66 MET A C 1
ATOM 522 O O . MET A 1 66 ? -13.295 -5.090 16.936 1.00 71.81 66 MET A O 1
ATOM 526 N N . GLY A 1 67 ? -11.418 -4.228 17.811 1.00 76.62 67 GLY A N 1
ATOM 527 C CA . GLY A 1 67 ? -11.851 -4.232 19.206 1.00 76.62 67 GLY A CA 1
ATOM 528 C C . GLY A 1 67 ? -12.155 -2.833 19.739 1.00 76.62 67 GLY A C 1
ATOM 529 O O . GLY A 1 67 ? -12.190 -1.844 19.007 1.00 76.62 67 GLY A O 1
ATOM 530 N N . GLU A 1 68 ? -12.354 -2.744 21.051 1.00 85.62 68 GLU A N 1
ATOM 531 C CA . GLU A 1 68 ? -12.488 -1.464 21.742 1.00 85.62 68 GLU A CA 1
ATOM 532 C C . GLU A 1 68 ? -11.177 -0.642 21.588 1.00 85.62 68 GLU A C 1
ATOM 534 O O . GLU A 1 68 ? -10.083 -1.202 21.738 1.00 85.62 68 GLU A O 1
ATOM 539 N N . PRO A 1 69 ? -11.244 0.658 21.219 1.00 84.88 69 PRO A N 1
ATOM 540 C CA . PRO A 1 69 ? -10.056 1.433 20.857 1.00 84.88 69 PRO A CA 1
ATOM 541 C C . PRO A 1 69 ? -8.987 1.510 21.949 1.00 84.88 69 PRO A C 1
ATOM 543 O O . PRO A 1 69 ? -7.799 1.525 21.620 1.00 84.88 69 PRO A O 1
ATOM 546 N N . HIS A 1 70 ? -9.382 1.568 23.224 1.00 87.06 70 HIS A N 1
ATOM 547 C CA . HIS A 1 70 ? -8.450 1.634 24.345 1.00 87.06 70 HIS A CA 1
ATOM 548 C C . HIS A 1 70 ? -7.632 0.341 24.450 1.00 87.06 70 HIS A C 1
ATOM 550 O O . HIS A 1 70 ? -6.403 0.397 24.385 1.00 87.06 70 HIS A O 1
ATOM 556 N N . MET A 1 71 ? -8.300 -0.815 24.445 1.00 87.19 71 MET A N 1
ATOM 557 C CA . MET A 1 71 ? -7.667 -2.141 24.456 1.00 87.19 71 MET A CA 1
ATOM 558 C C . MET A 1 71 ? -6.672 -2.329 23.300 1.00 87.19 71 MET A C 1
ATOM 560 O O . MET A 1 71 ? -5.564 -2.835 23.488 1.00 87.19 71 MET A O 1
ATOM 564 N N . MET A 1 72 ? -7.033 -1.901 22.083 1.00 86.31 72 MET A N 1
ATOM 565 C CA . MET A 1 72 ? -6.147 -2.033 20.918 1.00 86.31 72 MET A CA 1
ATOM 566 C C . MET A 1 72 ? -4.885 -1.164 21.034 1.00 86.31 72 MET A C 1
ATOM 568 O O . MET A 1 72 ? -3.814 -1.554 20.557 1.00 86.31 72 MET A O 1
ATOM 572 N N . VAL A 1 73 ? -4.995 0.021 21.642 1.00 88.38 73 VAL A N 1
ATOM 573 C CA . VAL A 1 73 ? -3.858 0.926 21.869 1.00 88.38 73 VAL A CA 1
ATOM 574 C C . VAL A 1 73 ? -2.952 0.393 22.976 1.00 88.38 73 VAL A C 1
ATOM 576 O O . VAL A 1 73 ? -1.736 0.370 22.791 1.00 88.38 73 VAL A O 1
ATOM 579 N N . GLU A 1 74 ? -3.518 -0.088 24.081 1.00 90.06 74 GLU A N 1
ATOM 580 C CA . GLU A 1 74 ? -2.762 -0.705 25.177 1.00 90.06 74 GLU A CA 1
ATOM 581 C C . GLU A 1 74 ? -1.969 -1.930 24.705 1.00 90.06 74 GLU A C 1
ATOM 583 O O . GLU A 1 74 ? -0.770 -2.023 24.977 1.00 90.06 74 GLU A O 1
ATOM 588 N N . TYR A 1 75 ? -2.586 -2.804 23.900 1.00 86.62 75 TYR A N 1
ATOM 589 C CA . TYR A 1 75 ? -1.904 -3.948 23.288 1.00 86.62 75 TYR A CA 1
ATOM 590 C C . TYR A 1 75 ? -0.754 -3.514 22.365 1.00 86.62 75 TYR A C 1
ATOM 592 O O . TYR A 1 75 ? 0.349 -4.054 22.429 1.00 86.62 75 TYR A O 1
ATOM 600 N N . LYS A 1 76 ? -0.967 -2.488 21.525 1.00 85.44 76 LYS A N 1
ATOM 601 C CA . LYS A 1 76 ? 0.076 -1.940 20.634 1.00 85.44 76 LYS A CA 1
ATOM 602 C C . LYS A 1 76 ? 1.259 -1.350 21.415 1.00 85.44 76 LYS A C 1
ATOM 604 O O . LYS A 1 76 ? 2.383 -1.384 20.914 1.00 85.44 76 LYS A O 1
ATOM 609 N N . LEU A 1 77 ? 1.000 -0.791 22.597 1.00 88.94 77 LEU A N 1
ATOM 610 C CA . LEU A 1 77 ? 2.001 -0.201 23.490 1.00 88.94 77 LEU A CA 1
ATOM 611 C C . LEU A 1 77 ? 2.647 -1.222 24.445 1.00 88.94 77 LEU A C 1
ATOM 613 O O . LEU A 1 77 ? 3.620 -0.872 25.109 1.00 88.94 77 LEU A O 1
ATOM 617 N N . GLY A 1 78 ? 2.152 -2.464 24.495 1.00 89.25 78 GLY A N 1
ATOM 618 C CA . GLY A 1 78 ? 2.670 -3.523 25.368 1.00 89.25 78 GLY A CA 1
ATOM 619 C C . GLY A 1 78 ? 2.293 -3.354 26.843 1.00 89.25 78 GLY A C 1
ATOM 620 O O . GLY A 1 78 ? 3.071 -3.731 27.716 1.00 89.25 78 GLY A O 1
ATOM 621 N N . LEU A 1 79 ? 1.141 -2.736 27.119 1.00 89.62 79 LEU A N 1
ATOM 622 C CA . LEU A 1 79 ? 0.627 -2.495 28.474 1.00 89.62 79 LEU A CA 1
ATOM 623 C C . LEU A 1 79 ? -0.345 -3.590 28.960 1.00 89.62 79 LEU A C 1
ATOM 625 O O . LEU A 1 79 ? -0.713 -3.586 30.134 1.00 89.62 79 LEU A O 1
ATOM 629 N N . LEU A 1 80 ? -0.721 -4.511 28.065 1.00 77.62 80 LEU A N 1
ATOM 630 C CA . LEU A 1 80 ? -1.606 -5.665 28.268 1.00 77.62 80 LEU A CA 1
ATOM 631 C C . LEU A 1 80 ? -0.877 -6.976 27.957 1.00 77.62 80 LEU A C 1
ATOM 633 O O . LEU A 1 80 ? -0.078 -6.980 26.990 1.00 77.62 80 LEU A O 1
#